Protein AF-A0A1I7KKV6-F1 (afdb_monomer)

Organism: NCBI:txid343013

Solvent-accessible surface area (backbone atoms only — not comparable to full-atom values): 5226 Å² total; per-residue (Å²): 108,74,48,71,49,38,35,37,30,42,76,94,44,80,71,43,74,42,90,87,63,46,74,66,58,48,57,50,51,54,50,49,42,65,66,35,51,44,99,84,70,44,65,38,34,49,77,44,81,77,44,80,58,100,44,38,36,32,33,38,38,30,34,58,87,80,64,49,43,28,45,41,37,41,40,50,43,70,56,77,78,78,74,78,73,80,76,81,134

pLDDT: mean 82.55, std 12.92, range [44.16, 92.88]

Nearest PDB structures (foldseek):
  1pn4-assembly2_C  TM=3.287E-01  e=3.960E-01  Candida tropicalis
  3ve1-assembly1_A  TM=5.349E-01  e=3.555E+00  Neisseria meningitidis serogroup B
  3ve1-assembly2_C  TM=5.343E-01  e=5.325E+00  Neisseria meningitidis serogroup B
  4o4u-assembly3_C  TM=5.153E-01  e=7.531E+00  Glaesserella parasuis
  7jrd-assembly1_A-2  TM=4.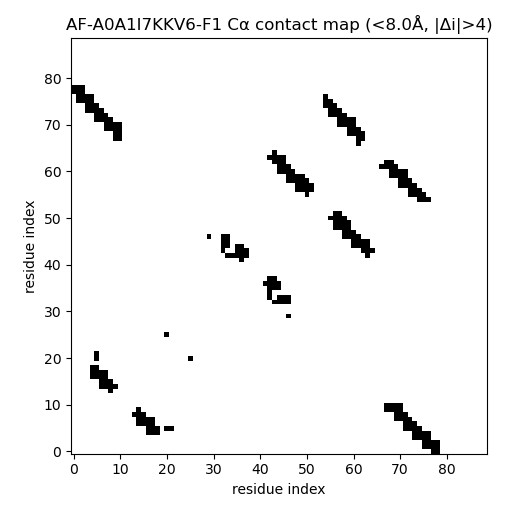522E-01  e=7.531E+00  Neisseria meningitidis MC58

Sequence (89 aa):
MKTTTFTWGWESHPRQTDPKQTRQHMARLMRSWRRAKSNLGRPINKVTLLERTSTCRVYQVINTPSGEKATFSIRTMQACTQSSANMPK

Radius of gyration: 17.78 Å; Cα contacts (8 Å, |Δi|>4): 144; chains: 1; bounding box: 39×22×64 Å

Structure (mmCIF, N/CA/C/O backbone):
data_AF-A0A1I7KKV6-F1
#
_entry.id   AF-A0A1I7KKV6-F1
#
loop_
_atom_site.group_PDB
_atom_site.id
_atom_site.type_symbol
_atom_site.label_atom_id
_atom_site.label_alt_id
_atom_site.label_comp_id
_atom_site.label_asym_id
_atom_site.label_entity_id
_atom_site.label_seq_id
_atom_site.pdbx_PDB_ins_code
_atom_site.Cartn_x
_atom_site.Cartn_y
_atom_site.Cartn_z
_atom_site.occupancy
_atom_site.B_iso_or_equiv
_atom_site.auth_seq_id
_atom_site.auth_comp_id
_atom_site.au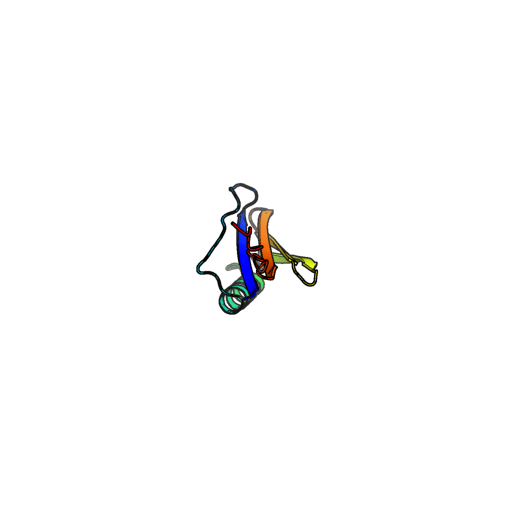th_asym_id
_atom_site.auth_atom_id
_atom_site.pdbx_PDB_model_num
ATOM 1 N N . MET A 1 1 ? -17.899 -3.525 18.999 1.00 59.44 1 MET A N 1
ATOM 2 C CA . MET A 1 1 ? -17.569 -3.773 17.571 1.00 59.44 1 MET A CA 1
ATOM 3 C C . MET A 1 1 ? -16.083 -3.509 17.333 1.00 59.44 1 MET A C 1
ATOM 5 O O . MET A 1 1 ? -15.512 -2.706 18.054 1.00 59.44 1 MET A O 1
ATOM 9 N N . LYS A 1 2 ? -15.417 -4.197 16.396 1.00 69.31 2 LYS A N 1
ATOM 10 C CA . LYS A 1 2 ? -14.019 -3.887 16.029 1.00 69.31 2 LYS A CA 1
ATOM 11 C C . LYS A 1 2 ? -14.034 -2.943 14.830 1.00 69.31 2 LYS A C 1
ATOM 13 O O . LYS A 1 2 ? -14.597 -3.305 13.801 1.00 69.31 2 LYS A O 1
ATOM 18 N N . THR A 1 3 ? -13.405 -1.782 14.949 1.00 79.81 3 THR A N 1
ATOM 19 C CA . THR A 1 3 ? -13.317 -0.805 13.857 1.00 79.81 3 THR A CA 1
ATOM 20 C C . THR A 1 3 ? -11.971 -0.969 13.166 1.00 79.81 3 THR A C 1
ATOM 22 O O . THR A 1 3 ? -10.933 -1.006 13.826 1.00 79.81 3 THR A O 1
ATOM 25 N N . THR A 1 4 ? -11.970 -1.129 11.841 1.00 85.31 4 THR A N 1
ATOM 26 C CA . THR A 1 4 ? -10.731 -1.194 11.053 1.00 85.31 4 THR A CA 1
ATOM 27 C C . THR A 1 4 ? -10.577 0.093 10.259 1.00 85.31 4 THR A C 1
ATOM 29 O O . THR A 1 4 ? -11.438 0.410 9.447 1.00 85.31 4 THR A O 1
ATOM 32 N N . THR A 1 5 ? -9.471 0.795 10.473 1.00 88.56 5 THR A N 1
ATOM 33 C CA . THR A 1 5 ? -9.094 2.008 9.751 1.00 88.56 5 THR A CA 1
ATOM 34 C C . THR A 1 5 ? -8.032 1.665 8.718 1.00 88.56 5 THR A C 1
ATOM 36 O O . THR A 1 5 ? -7.044 0.988 9.026 1.00 88.56 5 THR A O 1
ATOM 39 N N . PHE A 1 6 ? -8.237 2.139 7.495 1.00 89.75 6 PHE A N 1
ATOM 40 C CA . PHE A 1 6 ? -7.293 2.009 6.396 1.00 89.75 6 PHE A CA 1
ATOM 41 C C . PHE A 1 6 ? -6.737 3.386 6.081 1.00 89.75 6 PHE A C 1
ATOM 43 O O . PHE A 1 6 ? -7.502 4.324 5.864 1.00 89.75 6 PHE A O 1
ATOM 50 N N . THR A 1 7 ? -5.418 3.504 6.044 1.00 89.38 7 THR A N 1
ATOM 51 C CA . THR A 1 7 ? -4.754 4.761 5.714 1.00 89.38 7 THR A CA 1
ATOM 52 C C . THR A 1 7 ? -3.733 4.507 4.621 1.00 89.38 7 THR A C 1
ATOM 54 O O . THR A 1 7 ? -2.958 3.552 4.705 1.00 89.38 7 THR A O 1
ATOM 57 N N . TRP A 1 8 ? -3.719 5.346 3.592 1.00 86.75 8 TRP A N 1
ATOM 58 C CA . TRP A 1 8 ? -2.759 5.224 2.502 1.00 86.75 8 TRP A CA 1
ATOM 59 C C . TRP A 1 8 ? -2.344 6.582 1.948 1.00 86.75 8 TRP A C 1
ATOM 61 O O . TRP A 1 8 ? -3.055 7.571 2.100 1.00 86.75 8 TRP A O 1
ATOM 71 N N . GLY A 1 9 ? -1.165 6.635 1.340 1.00 85.56 9 GLY A N 1
ATOM 72 C CA . GLY A 1 9 ? -0.668 7.829 0.663 1.00 85.56 9 GLY A CA 1
ATOM 73 C C . GLY A 1 9 ? 0.745 7.628 0.132 1.00 85.56 9 GLY A C 1
ATOM 74 O O . GLY A 1 9 ? 1.505 6.817 0.677 1.00 85.56 9 GLY A O 1
ATOM 75 N N . TRP A 1 10 ? 1.068 8.354 -0.936 1.00 85.75 10 TRP A N 1
ATOM 76 C CA . TRP A 1 10 ? 2.435 8.519 -1.429 1.00 85.75 10 TRP A CA 1
ATOM 77 C C . TRP A 1 10 ? 3.240 9.379 -0.454 1.00 85.75 10 TRP A C 1
ATOM 79 O O . TRP A 1 10 ? 2.674 10.214 0.235 1.00 85.75 10 TRP A O 1
ATOM 89 N N . GLU A 1 11 ? 4.549 9.175 -0.374 1.00 84.75 11 GLU A N 1
ATOM 90 C CA . GLU A 1 11 ? 5.471 9.931 0.486 1.00 84.75 11 GLU A CA 1
ATOM 91 C C . GLU A 1 11 ? 5.406 11.438 0.205 1.00 84.75 11 GLU A C 1
ATOM 93 O O . GLU A 1 11 ? 5.497 12.251 1.118 1.00 84.75 11 GLU A O 1
ATOM 98 N N . SER A 1 12 ? 5.154 11.785 -1.054 1.00 78.81 12 SER A N 1
ATOM 99 C CA . SER A 1 12 ? 4.943 13.139 -1.561 1.00 78.81 12 SER A CA 1
ATOM 100 C C . SER A 1 12 ? 3.606 13.775 -1.140 1.00 78.81 12 SER A C 1
ATOM 102 O O . SER A 1 12 ? 3.433 14.978 -1.319 1.00 78.81 12 SER A O 1
ATOM 104 N N . HIS A 1 13 ? 2.655 13.007 -0.593 1.00 78.75 13 HIS A N 1
ATOM 105 C CA . HIS A 1 13 ? 1.293 13.465 -0.302 1.00 78.75 13 HIS A CA 1
ATOM 106 C C . HIS A 1 13 ? 0.855 13.133 1.139 1.00 78.75 13 HIS A C 1
ATOM 108 O O . HIS A 1 13 ? 1.285 12.139 1.729 1.00 78.75 13 HIS A O 1
ATOM 114 N N . PRO A 1 14 ? -0.065 13.916 1.733 1.00 78.00 14 PRO A N 1
ATOM 115 C CA . PRO A 1 14 ? -0.644 13.573 3.025 1.00 78.00 14 PRO A CA 1
ATOM 116 C C . PRO A 1 14 ? -1.337 12.208 2.987 1.00 78.00 14 PRO A C 1
ATOM 118 O O . PRO A 1 14 ? -2.095 11.890 2.070 1.00 78.00 14 PRO A O 1
ATOM 121 N N . ARG A 1 15 ? -1.110 11.403 4.026 1.00 84.38 15 ARG A N 1
ATOM 122 C CA . ARG A 1 15 ? -1.780 10.112 4.207 1.00 84.38 15 ARG A CA 1
ATOM 123 C C . ARG A 1 15 ? -3.271 10.327 4.468 1.00 84.38 15 ARG A C 1
ATOM 125 O O . ARG A 1 15 ? -3.636 11.001 5.428 1.00 84.38 15 ARG A O 1
ATOM 132 N N . GLN A 1 16 ? -4.121 9.716 3.649 1.00 84.25 16 GLN A N 1
ATOM 133 C CA . GLN A 1 16 ? -5.573 9.832 3.753 1.00 84.25 16 GLN A CA 1
ATOM 134 C C . GLN A 1 16 ? -6.182 8.563 4.341 1.00 84.25 16 GLN A C 1
ATOM 136 O O . GLN A 1 16 ? -5.770 7.441 4.033 1.00 84.25 16 GLN A O 1
ATOM 141 N N . THR A 1 17 ? -7.171 8.751 5.211 1.00 87.19 17 THR A N 1
ATOM 142 C CA . THR A 1 17 ? -7.985 7.651 5.731 1.00 87.19 17 THR A CA 1
ATOM 143 C C . THR A 1 17 ? -9.102 7.353 4.744 1.00 87.19 17 THR A C 1
ATOM 145 O O . THR A 1 17 ? -9.802 8.267 4.319 1.00 87.19 17 THR A O 1
ATOM 148 N N . ASP A 1 18 ? -9.289 6.079 4.410 1.00 83.75 18 ASP A N 1
ATOM 149 C CA . ASP A 1 18 ? -10.349 5.635 3.508 1.00 83.75 18 ASP A CA 1
ATOM 150 C C . ASP A 1 18 ? -11.423 4.857 4.295 1.00 83.75 18 ASP A C 1
ATOM 152 O O . ASP A 1 18 ? -11.216 3.682 4.624 1.00 83.75 18 ASP A O 1
ATOM 156 N N . PRO A 1 19 ? -12.569 5.490 4.622 1.00 80.69 19 PRO A N 1
ATOM 157 C CA . PRO A 1 19 ? -13.642 4.852 5.382 1.00 80.69 19 PRO A CA 1
ATOM 158 C C . PRO A 1 19 ? -14.455 3.849 4.552 1.00 80.69 19 PRO A C 1
ATOM 160 O O . PRO A 1 19 ? -15.165 3.023 5.123 1.00 80.69 19 PRO A O 1
ATOM 163 N N . LYS A 1 20 ? -14.369 3.902 3.216 1.00 83.31 20 LYS A N 1
ATOM 164 C CA . LYS A 1 20 ? -15.060 2.962 2.318 1.00 83.31 20 LYS A CA 1
ATOM 165 C C . LYS A 1 20 ? -14.226 1.707 2.069 1.00 83.31 20 LYS A C 1
ATOM 167 O O . LYS A 1 20 ? -14.723 0.729 1.504 1.00 83.31 20 LYS A O 1
ATOM 172 N N . GLN A 1 21 ? -12.960 1.722 2.481 1.00 85.25 21 GLN A N 1
ATOM 173 C CA . GLN A 1 21 ? -12.051 0.629 2.216 1.00 85.25 21 GLN A CA 1
ATOM 174 C C . GLN A 1 21 ? -12.369 -0.600 3.063 1.00 85.25 21 GLN A C 1
ATOM 176 O O . GLN A 1 21 ? -12.642 -0.525 4.258 1.00 85.25 21 GLN A O 1
ATOM 181 N N . THR A 1 22 ? -12.279 -1.773 2.437 1.00 87.12 22 THR A N 1
ATOM 182 C CA . THR A 1 22 ? -12.448 -3.062 3.118 1.00 87.12 22 THR A CA 1
ATOM 183 C C . THR A 1 22 ? -11.181 -3.900 3.015 1.00 87.12 22 THR A C 1
ATOM 185 O O . THR A 1 22 ? -10.365 -3.738 2.104 1.00 87.12 22 THR A O 1
ATOM 188 N N . ARG A 1 23 ? -11.026 -4.881 3.917 1.00 83.56 23 ARG A N 1
ATOM 189 C CA . ARG A 1 23 ? -9.897 -5.828 3.859 1.00 83.56 23 ARG A CA 1
ATOM 190 C C . ARG A 1 23 ? -9.860 -6.600 2.538 1.00 83.56 23 ARG A C 1
ATOM 192 O O . ARG A 1 23 ? -8.780 -6.868 2.019 1.00 83.56 23 ARG A O 1
ATOM 199 N N . GLN A 1 24 ? -11.025 -6.958 1.995 1.00 87.81 24 GLN A N 1
ATOM 200 C CA . GLN A 1 24 ? -11.116 -7.704 0.741 1.00 87.81 24 GLN A CA 1
ATOM 201 C C . GLN A 1 24 ? -10.699 -6.843 -0.452 1.00 87.81 24 GLN A C 1
ATOM 203 O O . GLN A 1 24 ? -9.924 -7.308 -1.292 1.00 87.81 24 GLN A O 1
ATOM 208 N N . HIS A 1 25 ? -11.177 -5.597 -0.517 1.00 85.75 25 HIS A N 1
ATOM 209 C CA . HIS A 1 25 ? -10.799 -4.675 -1.583 1.00 85.75 25 HIS A CA 1
ATOM 210 C C . HIS A 1 25 ? -9.295 -4.386 -1.545 1.00 85.75 25 HIS A C 1
ATOM 212 O O . HIS A 1 25 ? -8.616 -4.531 -2.560 1.00 85.75 25 HIS A O 1
ATOM 218 N N . MET A 1 26 ? -8.745 -4.157 -0.352 1.00 84.06 26 MET A N 1
ATOM 219 C CA . MET A 1 26 ? -7.304 -4.027 -0.147 1.00 84.06 26 MET A CA 1
ATOM 220 C C . MET A 1 26 ? -6.535 -5.255 -0.656 1.00 84.06 26 MET A C 1
ATOM 222 O O . MET A 1 26 ? -5.580 -5.126 -1.420 1.00 84.06 26 MET A O 1
ATOM 226 N N . ALA A 1 27 ? -6.962 -6.465 -0.287 1.00 86.44 27 ALA A N 1
ATOM 227 C CA . ALA A 1 27 ? -6.292 -7.685 -0.731 1.00 86.44 27 ALA A CA 1
ATOM 228 C C . ALA A 1 27 ? -6.335 -7.859 -2.261 1.00 86.44 27 ALA A C 1
ATOM 230 O O . ALA A 1 27 ? -5.411 -8.427 -2.847 1.00 86.44 27 ALA A O 1
ATOM 231 N N . ARG A 1 28 ? -7.401 -7.399 -2.931 1.00 90.44 28 ARG A N 1
ATOM 232 C CA . ARG A 1 28 ? -7.456 -7.342 -4.402 1.00 90.44 28 ARG A CA 1
ATOM 233 C C . ARG A 1 28 ? -6.438 -6.334 -4.934 1.00 90.44 28 ARG A C 1
ATOM 235 O O . ARG A 1 28 ? -5.609 -6.715 -5.750 1.00 90.44 28 ARG A O 1
ATOM 242 N N . LEU A 1 29 ? -6.428 -5.122 -4.396 1.00 87.38 29 LEU A N 1
ATOM 243 C CA . LEU A 1 29 ? -5.545 -4.038 -4.817 1.00 87.38 29 LEU A CA 1
ATOM 244 C C . LEU A 1 29 ? -4.052 -4.381 -4.641 1.00 87.38 29 LEU A C 1
ATOM 246 O O . LEU A 1 29 ? -3.272 -4.225 -5.576 1.00 87.38 29 LEU A O 1
ATOM 250 N N . MET A 1 30 ? -3.660 -4.994 -3.521 1.00 86.38 30 MET A N 1
ATOM 251 C CA . MET A 1 30 ? -2.288 -5.487 -3.322 1.00 86.38 30 MET A CA 1
ATOM 252 C C . MET A 1 30 ? -1.887 -6.572 -4.317 1.00 86.38 30 MET A C 1
ATOM 254 O O . MET A 1 30 ? -0.741 -6.609 -4.768 1.00 86.38 30 MET A O 1
ATOM 258 N N . ARG A 1 31 ? -2.807 -7.486 -4.647 1.00 89.69 31 ARG A N 1
ATOM 259 C CA . ARG A 1 31 ? -2.553 -8.514 -5.665 1.00 89.69 31 ARG A CA 1
ATOM 260 C C . ARG A 1 31 ? -2.383 -7.879 -7.038 1.00 89.69 31 ARG A C 1
ATOM 262 O O . ARG A 1 31 ? -1.461 -8.273 -7.747 1.00 89.69 31 ARG A O 1
ATOM 269 N N . SER A 1 32 ? -3.207 -6.889 -7.375 1.00 89.56 32 SER A N 1
ATOM 270 C CA . SER A 1 32 ? -3.071 -6.115 -8.609 1.00 89.56 32 SER A CA 1
ATOM 271 C C . SER A 1 32 ? -1.719 -5.409 -8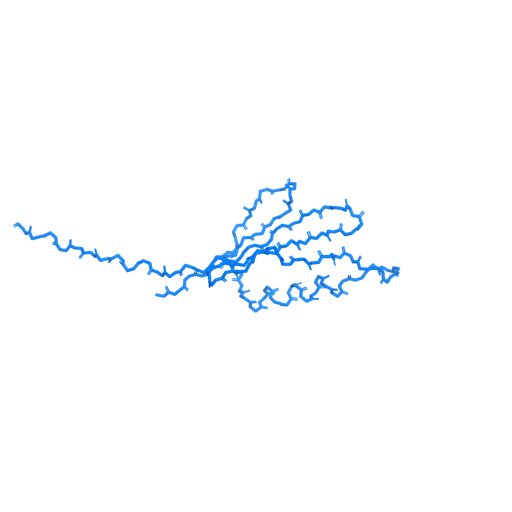.668 1.00 89.56 32 SER A C 1
ATOM 273 O O . SER A 1 32 ? -1.003 -5.579 -9.646 1.00 89.56 32 SER A O 1
ATOM 275 N N . TRP A 1 33 ? -1.298 -4.722 -7.602 1.00 88.62 33 TRP A N 1
ATOM 276 C CA . TRP A 1 33 ? 0.010 -4.061 -7.559 1.00 88.62 33 TRP A CA 1
ATOM 277 C C . TRP A 1 33 ? 1.183 -5.024 -7.722 1.00 88.62 33 TRP A C 1
ATOM 279 O O . TRP A 1 33 ? 2.073 -4.747 -8.518 1.00 88.62 33 TRP A O 1
ATOM 289 N N . ARG A 1 34 ? 1.174 -6.177 -7.041 1.00 87.75 34 ARG A N 1
ATOM 290 C CA . ARG A 1 34 ? 2.238 -7.190 -7.194 1.00 87.75 34 ARG A CA 1
ATOM 291 C C . ARG A 1 34 ? 2.298 -7.799 -8.594 1.00 87.75 34 ARG A C 1
ATOM 293 O O . ARG A 1 34 ? 3.355 -8.264 -9.006 1.00 87.75 34 ARG A O 1
ATOM 300 N N . ARG A 1 35 ? 1.162 -7.864 -9.293 1.00 90.06 35 ARG A N 1
ATOM 301 C CA . ARG A 1 35 ? 1.062 -8.429 -10.647 1.00 90.06 35 ARG A CA 1
ATOM 302 C C . ARG A 1 35 ? 1.268 -7.388 -11.744 1.00 90.06 35 ARG A C 1
ATOM 304 O O . ARG A 1 35 ? 1.496 -7.780 -12.883 1.00 90.06 35 ARG A O 1
ATOM 311 N N . ALA A 1 36 ? 1.185 -6.101 -11.415 1.00 88.94 36 ALA A N 1
ATOM 312 C CA . ALA A 1 36 ? 1.331 -5.015 -12.367 1.00 88.94 36 ALA A CA 1
ATOM 313 C C . ALA A 1 36 ? 2.736 -5.033 -12.978 1.00 88.94 36 ALA A C 1
ATOM 315 O O . ALA A 1 36 ? 3.746 -4.900 -12.278 1.00 88.94 36 ALA A O 1
ATOM 316 N N . LYS A 1 37 ? 2.779 -5.192 -14.299 1.00 89.56 37 LYS A N 1
ATOM 317 C CA . LYS A 1 37 ? 3.991 -5.155 -15.111 1.00 89.56 37 LYS A CA 1
ATOM 318 C C . LYS A 1 37 ? 3.873 -4.035 -16.132 1.00 89.56 37 LYS A C 1
ATOM 320 O O . LYS A 1 37 ? 2.775 -3.749 -16.600 1.00 89.56 37 LYS A O 1
ATOM 325 N N . SER A 1 38 ? 4.994 -3.406 -16.458 1.00 86.75 38 SER A N 1
ATOM 326 C CA . SER A 1 38 ? 5.075 -2.454 -17.558 1.00 86.75 38 SER A CA 1
ATOM 327 C C . SER A 1 38 ? 4.939 -3.186 -18.893 1.00 86.75 38 SER A C 1
ATOM 329 O O . SER A 1 38 ? 5.026 -4.415 -18.949 1.00 86.75 38 SER A O 1
ATOM 331 N N . ASN A 1 39 ? 4.810 -2.433 -19.984 1.00 83.38 39 ASN A N 1
ATOM 332 C CA . ASN A 1 39 ? 4.794 -2.988 -21.344 1.00 83.38 39 ASN A CA 1
ATOM 333 C C . ASN A 1 39 ? 6.064 -3.800 -21.673 1.00 83.38 39 ASN A C 1
ATOM 335 O O . ASN A 1 39 ? 6.042 -4.658 -22.543 1.00 83.38 39 ASN A O 1
ATOM 339 N N . LEU A 1 40 ? 7.156 -3.576 -20.930 1.00 84.62 40 LEU A N 1
ATOM 340 C CA . LEU A 1 40 ? 8.419 -4.315 -21.030 1.00 84.62 40 LEU A CA 1
ATOM 341 C C . LEU A 1 40 ? 8.475 -5.550 -20.106 1.00 84.62 40 LEU A C 1
ATOM 343 O O . LEU A 1 40 ? 9.547 -6.105 -19.877 1.00 84.62 40 LEU A O 1
ATOM 347 N N . GLY A 1 41 ? 7.356 -5.940 -19.488 1.00 85.50 41 GLY A N 1
ATOM 348 C CA . GLY A 1 41 ? 7.263 -7.092 -18.586 1.00 85.50 41 GLY A CA 1
ATOM 349 C C . GLY A 1 41 ? 7.920 -6.900 -17.212 1.00 85.50 41 GLY A C 1
ATOM 350 O O . GLY A 1 41 ? 7.921 -7.831 -16.401 1.00 85.50 41 GLY A O 1
ATOM 351 N N . ARG A 1 42 ? 8.456 -5.708 -16.917 1.00 86.19 42 ARG A N 1
ATOM 352 C CA . ARG A 1 42 ? 9.113 -5.394 -15.638 1.00 86.19 42 ARG A CA 1
ATOM 353 C C . ARG A 1 42 ? 8.068 -5.065 -14.567 1.00 86.19 42 ARG A C 1
ATOM 355 O O . ARG A 1 42 ? 7.088 -4.400 -14.895 1.00 86.19 42 ARG A O 1
ATOM 362 N N . PRO A 1 43 ? 8.2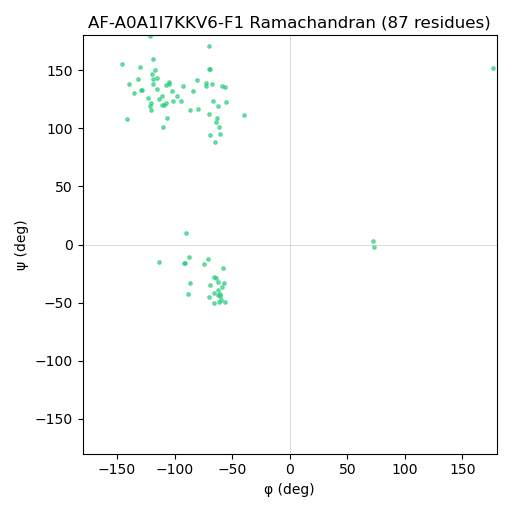45 -5.475 -13.300 1.00 87.38 43 PRO A N 1
ATOM 363 C CA . PRO A 1 43 ? 7.331 -5.092 -12.224 1.00 87.38 43 PRO A CA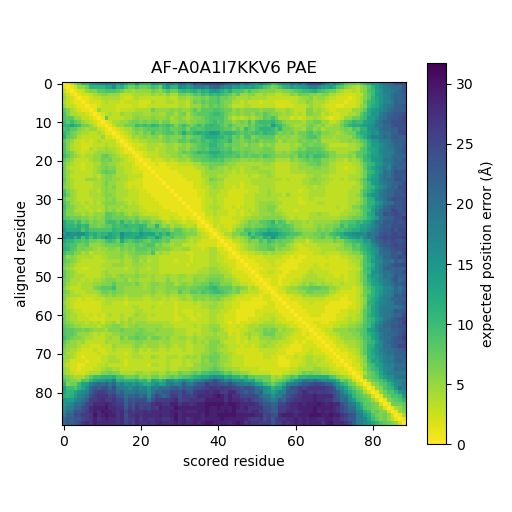 1
ATOM 364 C C . PRO A 1 43 ? 7.218 -3.569 -12.133 1.00 87.38 43 PRO A C 1
ATOM 366 O O . PRO A 1 43 ? 8.251 -2.906 -12.191 1.00 87.38 43 PRO A O 1
ATOM 369 N N . ILE A 1 44 ? 6.000 -3.037 -11.981 1.00 90.94 44 ILE A N 1
ATOM 370 C CA . ILE A 1 44 ? 5.749 -1.596 -11.756 1.00 90.94 44 ILE A CA 1
ATOM 371 C C . ILE A 1 44 ? 5.821 -1.258 -10.269 1.00 90.94 44 ILE A C 1
ATOM 373 O O . ILE A 1 44 ? 6.217 -0.161 -9.896 1.00 90.94 44 ILE A O 1
ATOM 377 N N . ASN A 1 45 ? 5.421 -2.198 -9.411 1.00 91.69 45 ASN A N 1
ATOM 378 C CA . ASN A 1 45 ? 5.365 -1.973 -7.977 1.00 91.69 45 ASN A CA 1
ATOM 379 C C . ASN A 1 45 ? 6.099 -3.083 -7.228 1.00 91.69 45 ASN A C 1
ATOM 381 O O . ASN A 1 45 ? 5.855 -4.271 -7.455 1.00 91.69 45 ASN A O 1
ATOM 385 N N . LYS A 1 46 ? 6.940 -2.696 -6.272 1.00 91.12 46 LYS A N 1
ATOM 386 C CA . LYS A 1 46 ? 7.493 -3.597 -5.258 1.00 91.12 46 LYS A CA 1
ATOM 387 C C . LYS A 1 46 ? 6.730 -3.392 -3.958 1.00 91.12 46 LYS A C 1
ATOM 389 O O . LYS A 1 46 ? 6.667 -2.283 -3.443 1.00 91.12 46 LYS A O 1
ATOM 394 N N . VAL A 1 47 ? 6.149 -4.464 -3.427 1.00 91.12 47 VAL A N 1
ATOM 395 C CA . VAL A 1 47 ? 5.333 -4.415 -2.210 1.00 91.12 47 VAL A CA 1
ATOM 396 C C . VAL A 1 47 ? 6.057 -5.129 -1.076 1.00 91.12 47 VAL A C 1
ATOM 398 O O . VAL A 1 47 ? 6.287 -6.335 -1.161 1.00 91.12 47 VAL A O 1
ATOM 401 N N . THR A 1 48 ? 6.345 -4.408 0.002 1.00 92.50 48 THR A N 1
ATOM 402 C CA . THR A 1 48 ? 7.051 -4.912 1.187 1.00 92.50 48 THR A CA 1
ATOM 403 C C . THR A 1 48 ? 6.147 -4.797 2.411 1.00 92.50 48 THR A C 1
ATOM 405 O O . THR A 1 48 ? 5.454 -3.801 2.587 1.00 92.50 48 THR A O 1
ATOM 408 N N . LEU A 1 49 ? 6.126 -5.814 3.270 1.00 92.50 49 LEU A N 1
ATOM 409 C CA . LEU A 1 49 ? 5.490 -5.727 4.586 1.00 92.50 49 LEU A CA 1
ATOM 410 C C . LEU A 1 49 ? 6.520 -5.157 5.568 1.00 92.50 49 LEU A C 1
ATOM 412 O O . LEU A 1 49 ? 7.541 -5.797 5.790 1.00 92.50 49 LEU A O 1
ATOM 416 N N . LEU A 1 50 ? 6.261 -3.969 6.115 1.00 92.81 50 LEU A N 1
ATOM 417 C CA . LEU A 1 50 ? 7.154 -3.309 7.073 1.00 92.81 50 LEU A CA 1
ATOM 418 C C . LEU A 1 50 ? 6.850 -3.721 8.513 1.00 92.81 50 LEU A C 1
ATOM 420 O O . LEU A 1 50 ? 7.759 -3.985 9.288 1.00 92.81 50 LEU A O 1
ATOM 424 N N . GLU A 1 51 ? 5.567 -3.792 8.869 1.00 92.19 51 GLU A N 1
ATOM 425 C CA . GLU A 1 51 ? 5.142 -4.067 10.240 1.00 92.19 51 GLU A CA 1
ATOM 426 C C . GLU A 1 51 ? 3.942 -5.009 10.243 1.00 92.19 51 GLU A C 1
ATOM 428 O O . GLU A 1 51 ? 3.005 -4.859 9.448 1.00 92.19 51 GLU A O 1
ATOM 433 N N . ARG A 1 52 ? 3.949 -5.977 11.162 1.00 92.62 52 ARG A N 1
ATOM 434 C CA . ARG A 1 52 ? 2.831 -6.892 11.384 1.00 92.62 52 ARG A CA 1
ATOM 435 C C . ARG A 1 52 ? 2.658 -7.159 12.871 1.00 92.62 52 ARG A C 1
ATOM 437 O O . ARG A 1 52 ? 3.407 -7.930 13.456 1.00 92.62 52 ARG A O 1
ATOM 444 N N . THR A 1 53 ? 1.599 -6.601 13.434 1.00 89.69 53 THR A N 1
ATOM 445 C CA . THR A 1 53 ? 1.140 -6.875 14.796 1.00 89.69 53 THR A CA 1
ATOM 446 C C . THR A 1 53 ? -0.297 -7.407 14.775 1.00 89.69 53 THR A C 1
ATOM 448 O O . THR A 1 53 ? -0.912 -7.592 13.715 1.00 89.69 53 THR A O 1
ATOM 451 N N . SER A 1 54 ? -0.842 -7.715 15.953 1.00 85.56 54 SER A N 1
ATOM 452 C CA . SER A 1 54 ? -2.232 -8.164 16.110 1.00 85.56 54 SER A CA 1
ATOM 453 C C . SER A 1 54 ? -3.247 -7.072 15.746 1.00 85.56 54 SER A C 1
ATOM 455 O O . SER A 1 54 ? -4.346 -7.383 15.279 1.00 85.56 54 SER A O 1
ATOM 457 N N . THR A 1 55 ? -2.873 -5.801 15.908 1.00 86.81 55 THR A N 1
ATOM 458 C CA . THR A 1 55 ? -3.736 -4.629 15.697 1.00 86.81 55 THR A CA 1
ATOM 459 C C . THR A 1 55 ? -3.295 -3.754 14.528 1.00 86.81 55 THR A C 1
ATOM 461 O O . THR A 1 55 ? -4.098 -2.952 14.055 1.00 86.81 55 THR A O 1
ATOM 464 N N . CYS A 1 56 ? -2.073 -3.912 14.017 1.00 89.12 56 CYS A N 1
ATOM 465 C CA . CYS A 1 56 ? -1.510 -3.084 12.956 1.00 89.12 56 CYS A CA 1
ATOM 466 C C . CYS A 1 56 ? -0.881 -3.934 11.845 1.00 89.12 56 CYS A C 1
ATOM 468 O O . CYS A 1 56 ? -0.241 -4.956 12.093 1.00 89.12 56 CYS A O 1
ATOM 470 N N . ARG A 1 57 ? -1.035 -3.502 10.594 1.00 91.62 57 ARG A N 1
ATOM 471 C CA . ARG A 1 57 ? -0.221 -3.972 9.467 1.00 91.62 57 ARG A CA 1
ATOM 472 C C . ARG A 1 57 ? 0.196 -2.781 8.634 1.00 91.62 57 ARG A C 1
ATOM 474 O O . ARG A 1 57 ? -0.670 -2.002 8.247 1.00 91.62 57 ARG A O 1
ATOM 481 N N . VAL A 1 58 ? 1.479 -2.674 8.323 1.00 91.31 58 VAL A N 1
ATOM 482 C CA . VAL A 1 58 ? 2.021 -1.592 7.498 1.00 91.31 58 VAL A CA 1
ATOM 483 C C . VAL A 1 58 ? 2.735 -2.194 6.303 1.00 91.31 58 VAL A C 1
ATOM 485 O O . VAL A 1 58 ? 3.622 -3.033 6.447 1.00 91.31 58 VAL A O 1
ATOM 488 N N . TYR A 1 59 ? 2.343 -1.755 5.118 1.00 92.62 59 TYR A N 1
ATOM 489 C CA . TYR A 1 59 ? 2.947 -2.128 3.855 1.00 92.62 59 TYR A CA 1
ATOM 490 C C . TYR A 1 59 ? 3.580 -0.905 3.208 1.00 92.62 59 TYR A C 1
ATOM 492 O O . TYR A 1 59 ? 3.019 0.187 3.249 1.00 92.62 59 TYR A O 1
ATOM 500 N N . GLN A 1 60 ? 4.714 -1.116 2.561 1.00 92.25 60 GLN A N 1
ATOM 501 C CA . GLN A 1 60 ? 5.327 -0.165 1.654 1.00 92.25 60 GLN A CA 1
ATOM 502 C C . GLN A 1 60 ? 5.104 -0.629 0.223 1.00 92.25 60 GLN A C 1
ATOM 504 O O . GLN A 1 60 ? 5.246 -1.814 -0.089 1.00 92.25 60 GLN A O 1
ATOM 509 N N . VAL A 1 61 ? 4.774 0.313 -0.643 1.00 91.81 61 VAL A N 1
ATOM 510 C CA . VAL A 1 61 ? 4.663 0.112 -2.082 1.00 91.81 61 VAL A CA 1
ATOM 511 C C . VAL A 1 61 ? 5.655 1.057 -2.728 1.00 91.81 61 VAL A C 1
ATOM 513 O O . VAL A 1 61 ? 5.599 2.251 -2.483 1.00 91.81 61 VAL A O 1
ATOM 516 N N . ILE A 1 62 ? 6.587 0.529 -3.507 1.00 92.88 62 ILE A N 1
ATOM 517 C CA . ILE A 1 62 ? 7.567 1.327 -4.241 1.00 92.88 62 ILE A CA 1
ATOM 518 C C . ILE A 1 62 ? 7.201 1.238 -5.712 1.00 92.88 62 ILE A C 1
ATOM 520 O O . ILE A 1 62 ? 7.192 0.132 -6.260 1.00 92.88 62 ILE A O 1
ATOM 524 N N . ASN A 1 63 ? 6.920 2.375 -6.339 1.00 91.00 63 ASN A N 1
ATOM 525 C CA . ASN A 1 63 ? 6.845 2.472 -7.787 1.00 91.00 63 ASN A CA 1
ATOM 526 C C . ASN A 1 63 ? 8.271 2.328 -8.333 1.00 91.00 63 ASN A C 1
ATOM 528 O O . ASN A 1 63 ? 9.137 3.153 -8.061 1.00 91.00 63 ASN A O 1
ATOM 532 N N . THR A 1 64 ? 8.557 1.237 -9.031 1.00 89.50 64 THR A N 1
ATOM 533 C CA . THR A 1 64 ? 9.914 0.931 -9.500 1.00 89.50 64 THR A CA 1
ATOM 534 C C . THR A 1 64 ? 10.396 1.876 -10.609 1.00 89.50 64 THR A C 1
ATOM 536 O O . THR A 1 64 ? 11.583 2.192 -10.579 1.00 89.50 64 THR A O 1
ATOM 539 N N . PRO A 1 65 ? 9.552 2.370 -11.546 1.00 87.31 65 PRO A N 1
ATOM 540 C CA . PRO A 1 65 ? 9.952 3.427 -12.475 1.00 87.31 65 PRO A CA 1
ATOM 541 C C . PRO A 1 65 ? 10.353 4.753 -11.821 1.00 87.31 65 PRO A C 1
ATOM 543 O O . PRO A 1 65 ? 11.390 5.300 -12.180 1.00 87.31 65 PRO A O 1
ATOM 546 N N . SER A 1 66 ? 9.539 5.288 -10.904 1.00 88.31 66 SER A N 1
ATOM 547 C CA . SER A 1 66 ? 9.773 6.620 -10.323 1.00 88.31 66 SER A CA 1
ATOM 548 C C . SER A 1 66 ? 10.597 6.595 -9.035 1.00 88.31 66 SER A C 1
ATOM 550 O O . SER A 1 66 ? 11.081 7.631 -8.593 1.00 88.31 66 SER A O 1
ATOM 552 N N . GLY A 1 67 ? 10.731 5.430 -8.397 1.00 89.12 67 GLY A N 1
ATOM 553 C CA . GLY A 1 67 ? 11.302 5.289 -7.055 1.00 89.12 67 GLY A CA 1
ATOM 554 C C . GLY A 1 67 ? 10.381 5.783 -5.934 1.00 89.12 67 GLY A C 1
ATOM 555 O O . GLY A 1 67 ? 10.735 5.663 -4.759 1.00 89.12 67 GLY A O 1
ATOM 556 N N . GLU A 1 68 ? 9.205 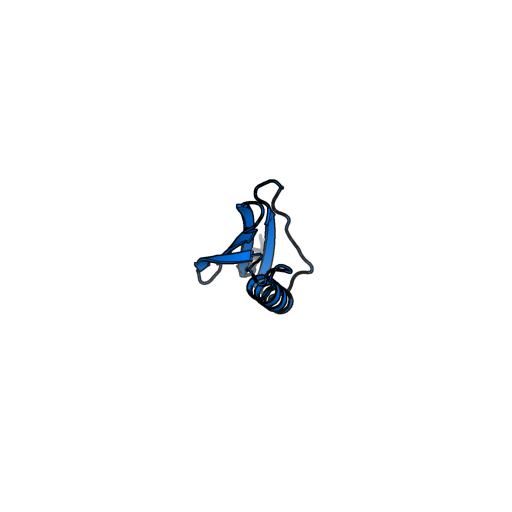6.312 -6.274 1.00 90.50 68 GLU A N 1
ATOM 557 C CA . GLU A 1 68 ? 8.277 6.894 -5.315 1.00 90.50 68 GLU A CA 1
ATOM 558 C C . GLU A 1 68 ? 7.706 5.825 -4.384 1.00 90.50 68 GLU A C 1
ATOM 560 O O . GLU A 1 68 ? 7.352 4.714 -4.796 1.00 90.50 68 GLU A O 1
ATOM 565 N N . LYS A 1 69 ? 7.615 6.164 -3.100 1.00 92.69 69 LYS A N 1
ATOM 566 C CA . LYS A 1 69 ? 7.163 5.249 -2.058 1.00 92.69 69 LYS A CA 1
ATOM 567 C C . LYS A 1 69 ? 5.773 5.653 -1.605 1.00 92.69 69 LYS A C 1
ATOM 569 O O . LYS A 1 69 ? 5.505 6.820 -1.367 1.00 92.69 69 LYS A O 1
ATOM 574 N N . ALA A 1 70 ? 4.900 4.682 -1.419 1.00 90.75 70 ALA A N 1
ATOM 575 C CA . ALA A 1 70 ? 3.648 4.825 -0.703 1.00 90.75 70 ALA A CA 1
ATOM 576 C C . ALA A 1 70 ? 3.654 3.926 0.523 1.00 90.75 70 ALA A C 1
ATOM 578 O O . ALA A 1 70 ? 4.253 2.845 0.534 1.00 90.75 70 ALA A O 1
ATOM 579 N N . THR A 1 71 ? 2.939 4.363 1.553 1.00 90.94 71 THR A N 1
ATOM 580 C CA . THR A 1 71 ? 2.690 3.546 2.739 1.00 90.94 71 THR A CA 1
ATOM 581 C C . THR A 1 71 ? 1.206 3.261 2.848 1.00 90.94 71 THR A C 1
ATOM 583 O O . THR A 1 71 ? 0.382 4.163 2.720 1.00 90.94 71 THR A O 1
ATOM 586 N N . PHE A 1 72 ? 0.870 2.005 3.118 1.00 88.50 72 PHE A N 1
ATOM 587 C CA . PHE A 1 72 ? -0.488 1.551 3.368 1.00 88.50 72 PHE A CA 1
ATOM 588 C C . PHE A 1 72 ? -0.550 0.914 4.755 1.00 88.50 72 PHE A C 1
ATOM 590 O O . PHE A 1 72 ? 0.126 -0.086 5.004 1.00 88.50 72 PHE A O 1
ATOM 597 N N . SER A 1 73 ? -1.358 1.458 5.659 1.00 90.19 73 SER A N 1
ATOM 598 C CA . SER A 1 73 ? -1.529 0.936 7.013 1.00 90.19 73 SER A CA 1
ATOM 599 C C . SER A 1 73 ? -2.965 0.498 7.286 1.00 90.19 73 SER A C 1
ATOM 601 O O . SER A 1 73 ? -3.941 1.103 6.845 1.00 90.19 73 SER A O 1
ATOM 603 N N . ILE A 1 74 ? -3.084 -0.601 8.026 1.00 90.31 74 ILE A N 1
ATOM 604 C CA . ILE A 1 74 ? -4.343 -1.167 8.501 1.00 90.31 74 ILE A CA 1
ATOM 605 C C . ILE A 1 74 ? -4.263 -1.187 10.014 1.00 90.31 74 ILE A C 1
ATOM 607 O O . ILE A 1 74 ? -3.448 -1.926 10.568 1.00 90.31 74 ILE A O 1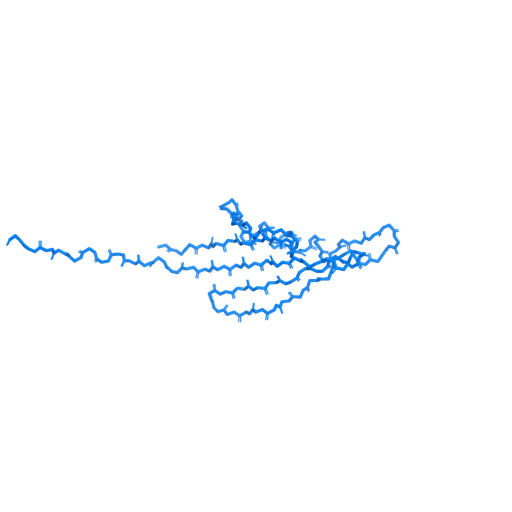
ATOM 611 N N . ARG A 1 75 ? -5.121 -0.422 10.682 1.00 89.31 75 ARG A N 1
ATOM 612 C CA . ARG A 1 75 ? -5.242 -0.436 12.141 1.00 89.31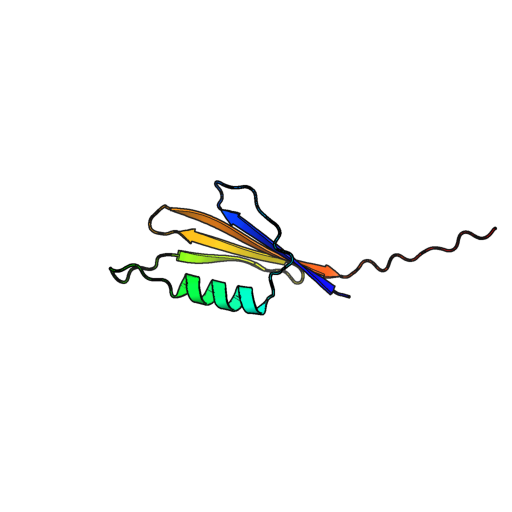 75 ARG A CA 1
ATOM 613 C C . ARG A 1 75 ? -6.598 -0.991 12.528 1.00 89.31 75 ARG A C 1
ATOM 615 O O . ARG A 1 75 ? -7.621 -0.520 12.055 1.00 89.31 75 ARG A O 1
ATOM 622 N N . THR A 1 76 ? -6.615 -2.021 13.360 1.00 86.00 76 THR A N 1
ATOM 623 C CA . THR A 1 76 ? -7.842 -2.590 13.921 1.00 86.00 76 THR A CA 1
ATOM 624 C C . THR A 1 76 ? -7.918 -2.184 15.383 1.00 86.00 76 THR A C 1
ATOM 626 O O . THR A 1 76 ? -7.150 -2.686 16.201 1.00 86.00 76 THR A O 1
ATOM 629 N N . MET A 1 77 ? -8.841 -1.283 15.703 1.00 80.62 77 MET A N 1
ATOM 630 C CA . MET A 1 77 ? -9.143 -0.893 17.075 1.00 80.62 77 MET A CA 1
ATOM 631 C C . MET A 1 77 ? -10.281 -1.756 17.621 1.00 80.62 77 MET A C 1
ATOM 633 O O . MET A 1 77 ? -11.281 -2.012 16.942 1.00 80.62 77 MET A O 1
ATOM 637 N N . GLN A 1 78 ? -10.134 -2.221 18.859 1.00 66.94 78 GLN A N 1
ATOM 638 C CA . GLN A 1 78 ? -11.282 -2.694 19.626 1.00 66.94 78 GLN A CA 1
ATOM 639 C C . GLN A 1 78 ? -12.095 -1.462 20.036 1.00 66.94 78 GLN A C 1
ATOM 641 O O . GLN A 1 78 ? -11.503 -0.453 20.413 1.00 66.94 78 GLN A O 1
ATOM 646 N N . ALA A 1 79 ? -13.427 -1.507 19.923 1.00 59.34 79 ALA A N 1
ATOM 647 C CA . ALA A 1 79 ? -14.249 -0.450 20.503 1.00 59.34 79 ALA A CA 1
ATOM 648 C C . ALA A 1 79 ? -13.910 -0.343 21.990 1.00 59.34 79 ALA A C 1
ATOM 650 O O . ALA A 1 79 ? -14.023 -1.329 22.716 1.00 59.34 79 ALA A O 1
ATOM 651 N N . CYS A 1 80 ? -13.496 0.848 22.413 1.00 47.06 80 CYS A N 1
ATOM 652 C CA . CYS A 1 80 ? -13.505 1.200 23.818 1.00 47.06 80 CYS A CA 1
ATOM 653 C C . CYS A 1 80 ? -14.979 1.173 24.227 1.00 47.06 80 CYS A C 1
ATOM 655 O O . CYS A 1 80 ? -15.769 1.983 23.740 1.00 47.06 80 CYS A O 1
ATOM 657 N N . THR A 1 81 ? -15.390 0.186 25.019 1.00 49.22 81 THR A N 1
ATOM 658 C CA . THR A 1 81 ? -16.679 0.240 25.702 1.00 49.22 81 THR A CA 1
ATOM 659 C C . THR A 1 81 ? -16.591 1.458 26.610 1.00 49.22 81 THR A C 1
ATOM 661 O O . THR A 1 81 ? -15.908 1.417 27.630 1.00 49.22 81 THR A O 1
ATOM 664 N N . GLN A 1 82 ? -17.194 2.575 26.197 1.00 50.19 82 GLN A N 1
ATOM 665 C CA . GLN A 1 82 ? -17.409 3.716 27.075 1.00 50.19 82 GLN A CA 1
ATOM 666 C C . GLN A 1 82 ? -18.286 3.210 28.217 1.00 50.19 82 GLN A C 1
ATOM 668 O O . GLN A 1 82 ? -19.500 3.080 28.079 1.00 50.19 82 GLN A O 1
ATOM 673 N N . SER A 1 83 ? -17.646 2.829 29.319 1.00 46.31 83 SER A N 1
ATOM 674 C CA . SER A 1 83 ? -18.330 2.557 30.568 1.00 46.31 83 SER A CA 1
ATOM 675 C C . SER A 1 83 ? -18.827 3.911 31.055 1.00 46.31 83 SER A C 1
ATOM 677 O O . SER A 1 83 ? -18.066 4.699 31.613 1.00 46.31 83 SER A O 1
ATOM 679 N N . SER A 1 84 ? -20.076 4.231 30.720 1.00 48.47 84 SER A N 1
ATOM 680 C CA . SER A 1 84 ? -20.789 5.374 31.273 1.00 48.47 84 SER A CA 1
ATOM 681 C C . SER A 1 84 ? -20.969 5.088 32.761 1.00 48.47 84 SER A C 1
ATOM 683 O O . SER A 1 84 ? -21.925 4.431 33.169 1.00 48.47 84 SER A O 1
ATOM 685 N N . ALA A 1 85 ? -19.984 5.486 33.564 1.00 49.75 85 ALA A N 1
ATOM 686 C CA . ALA A 1 85 ? -20.081 5.440 35.008 1.00 49.75 85 ALA A CA 1
ATOM 687 C C . ALA A 1 85 ? -21.202 6.402 35.417 1.00 49.75 85 ALA A C 1
ATOM 689 O O . ALA A 1 85 ? -21.057 7.619 35.327 1.00 49.75 85 ALA A O 1
ATOM 690 N N . ASN A 1 86 ? -22.339 5.817 35.795 1.00 53.00 86 ASN A N 1
ATOM 691 C CA . ASN A 1 86 ? -23.418 6.446 36.543 1.00 53.00 86 ASN A CA 1
ATOM 692 C C . ASN A 1 86 ? -22.823 7.363 37.622 1.00 53.00 86 ASN A C 1
ATOM 694 O O . ASN A 1 86 ? -22.246 6.870 38.591 1.00 53.00 86 ASN A O 1
ATOM 698 N N . MET A 1 87 ? -22.982 8.677 37.474 1.00 44.16 87 MET A N 1
ATOM 699 C CA . MET A 1 87 ? -22.922 9.582 38.616 1.00 44.16 87 MET A CA 1
ATOM 700 C C . MET A 1 87 ? -24.285 9.511 39.318 1.00 44.16 87 MET A C 1
ATOM 702 O O . MET A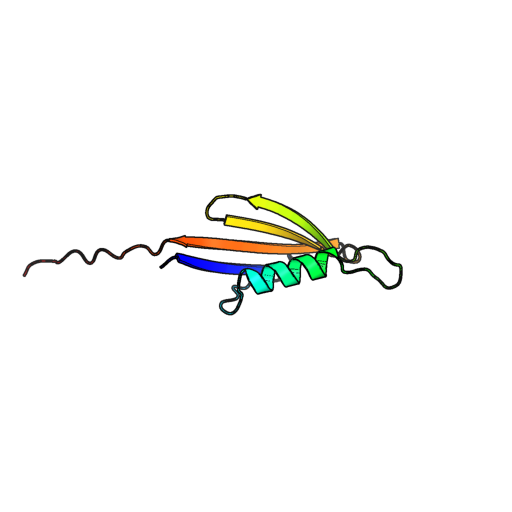 1 87 ? -25.295 9.828 38.682 1.00 44.16 87 MET A O 1
ATOM 706 N N . PRO A 1 88 ? -24.363 9.045 40.578 1.00 62.81 88 PRO A N 1
ATOM 707 C CA . PRO A 1 88 ? -25.581 9.173 41.362 1.00 62.81 88 PRO A CA 1
ATOM 708 C C . PRO A 1 88 ? -25.830 10.646 41.724 1.00 62.81 88 PRO A C 1
ATOM 710 O O . PRO A 1 88 ? -24.895 11.443 41.791 1.00 62.81 88 PRO A O 1
ATOM 713 N N . LYS A 1 89 ? -27.121 10.956 41.880 1.00 57.91 89 LYS A N 1
ATOM 714 C CA . LYS A 1 89 ? -27.713 12.266 42.184 1.00 57.91 89 LYS A CA 1
ATOM 715 C C . LYS A 1 89 ? -27.191 12.895 43.469 1.00 57.91 89 LYS A C 1
ATOM 717 O O . LYS A 1 89 ? -26.954 12.126 44.426 1.00 57.91 89 LYS A O 1
#

Foldseek 3Di:
DKDKWKWKDWPPDDIDIDNPDDPVNVVVVVVCQQCDADPVRHRQWDKDWDDDDPFKTKIWIARPVVRIIMIMMMGIHDPPPPPPPDDDD

Secondary structure (DSSP, 8-state):
-EEEEEEEEETTS--EE-TT--HHHHHHHHHHHHH-B-TTS-BSEEEEEEEE-SSEEEEEEEETTT--EEEEEEEEEEP----------

Mean predicted aligned error: 8.33 Å